Protein AF-A0A371F7V9-F1 (afdb_monomer_lite)

Secondary structure (DSSP, 8-state):
-------------HHHHHHHHHHHHHHHHHHHHHHHHHHHHHHHHHHHHHHHHHH-EEEEEEE---TTHHHHHHHHHTTSTTEEEEEEETTTTEEEEEESS-HHHHHHHHHHTT--EEE--THHHHHHHHHHHHHHHHHT-TT---

Foldseek 3Di:
DDDDPPPPPPPQDVVNVVVVVVVVVVVVCVVVCCVPVVVVVVVVVVVVVVVQVVQKDKFKKQWDDDPVLVVLLCVLVVPDPFWDDWDADRPRSMIITITNDDRVVSCVSSVVSVIDMDGDDPVVVVVVVVVVVVVVVVVPPPPPPD

Structure (mmCIF, N/CA/C/O backbone):
data_AF-A0A371F7V9-F1
#
_entry.id   AF-A0A371F7V9-F1
#
loop_
_atom_site.group_PDB
_atom_site.id
_atom_site.type_symbol
_atom_site.label_atom_id
_atom_site.label_alt_id
_atom_site.label_comp_id
_atom_site.label_asym_id
_atom_site.label_entity_id
_atom_site.label_seq_id
_atom_site.pdbx_PDB_ins_code
_atom_site.Cartn_x
_atom_site.Cartn_y
_atom_site.Cartn_z
_atom_site.occupancy
_atom_site.B_iso_or_equiv
_atom_site.auth_seq_id
_atom_site.auth_comp_id
_atom_site.auth_asym_id
_atom_site.auth_atom_id
_atom_site.pdbx_PDB_model_num
ATOM 1 N N . MET A 1 1 ? -19.263 53.969 67.111 1.00 46.16 1 MET A N 1
ATOM 2 C CA . MET A 1 1 ? -19.203 53.333 65.777 1.00 46.16 1 MET A CA 1
ATOM 3 C C . MET A 1 1 ? -18.966 51.841 65.950 1.00 46.16 1 MET A C 1
ATOM 5 O O . MET A 1 1 ? -17.910 51.467 66.431 1.00 46.16 1 MET A O 1
ATOM 9 N N . GLY A 1 2 ? -19.945 51.010 65.597 1.00 43.53 2 GLY A N 1
ATOM 10 C CA . GLY A 1 2 ? -19.791 49.562 65.416 1.00 43.53 2 GLY A CA 1
ATOM 11 C C . GLY A 1 2 ? -20.638 49.156 64.202 1.00 43.53 2 GLY A C 1
ATOM 12 O O . GLY A 1 2 ? -21.749 49.678 64.081 1.00 43.53 2 GLY A O 1
ATOM 13 N N . PRO A 1 3 ? -20.122 48.353 63.253 1.00 47.91 3 PRO A N 1
ATOM 14 C CA . PRO A 1 3 ? -20.752 48.178 61.950 1.00 47.91 3 PRO A CA 1
ATOM 15 C C . PRO A 1 3 ? -21.932 47.205 62.024 1.00 47.91 3 PRO A C 1
ATOM 17 O O . PRO A 1 3 ? -21.921 46.219 62.760 1.00 47.91 3 PRO A O 1
ATOM 20 N N . GLY A 1 4 ? -22.967 47.525 61.250 1.00 52.12 4 GLY A N 1
ATOM 21 C CA . GLY A 1 4 ? -24.240 46.825 61.229 1.00 52.12 4 GLY A CA 1
ATOM 22 C C . GLY A 1 4 ? -24.131 45.358 60.826 1.00 52.12 4 GLY A C 1
ATOM 23 O O . GLY A 1 4 ? -23.545 45.005 59.805 1.00 52.12 4 GLY A O 1
ATOM 24 N N . SER A 1 5 ? -24.804 44.504 61.593 1.00 41.06 5 SER A N 1
ATOM 25 C CA . SER A 1 5 ? -25.200 43.186 61.118 1.00 41.06 5 SER A CA 1
ATOM 26 C C . SER A 1 5 ? -26.516 43.352 60.362 1.00 41.06 5 SER A C 1
ATOM 28 O O . SER A 1 5 ? -27.603 43.246 60.931 1.00 41.06 5 SER A O 1
ATOM 30 N N . PHE A 1 6 ? -26.419 43.662 59.066 1.00 43.69 6 PHE A N 1
ATOM 31 C CA . PHE A 1 6 ? -27.535 43.503 58.138 1.00 43.69 6 PHE A CA 1
ATOM 32 C C . PHE A 1 6 ? -27.849 42.009 58.037 1.00 43.69 6 PHE A C 1
ATOM 34 O O . PHE A 1 6 ? -27.382 41.298 57.149 1.00 43.69 6 PHE A O 1
ATOM 41 N N . ARG A 1 7 ? -28.651 41.511 58.980 1.00 45.12 7 ARG A N 1
ATOM 42 C CA . ARG A 1 7 ? -29.334 40.233 58.835 1.00 45.12 7 ARG A CA 1
ATOM 43 C C . ARG A 1 7 ? -30.419 40.451 57.790 1.00 45.12 7 ARG A C 1
ATOM 45 O O . ARG A 1 7 ? -31.551 40.786 58.124 1.00 45.12 7 ARG A O 1
ATOM 52 N N . VAL A 1 8 ? -30.050 40.288 56.522 1.00 46.94 8 VAL A N 1
ATOM 53 C CA . VAL A 1 8 ? -31.002 40.166 55.422 1.00 46.94 8 VAL A CA 1
ATOM 54 C C . VAL A 1 8 ? -31.819 38.903 55.698 1.00 46.94 8 VAL A C 1
ATOM 56 O O . VAL A 1 8 ? -31.455 37.801 55.296 1.00 46.94 8 VAL A O 1
ATOM 59 N N . LYS A 1 9 ? -32.918 39.043 56.445 1.00 47.47 9 LYS A N 1
ATOM 60 C CA . LYS A 1 9 ? -34.025 38.097 56.367 1.00 47.47 9 LYS A CA 1
ATOM 61 C C . LYS A 1 9 ? -34.661 38.343 55.004 1.00 47.47 9 LYS A C 1
ATOM 63 O O . LYS A 1 9 ? -35.514 39.204 54.848 1.00 47.47 9 LYS A O 1
ATOM 68 N N . GLN A 1 10 ? -34.142 37.659 53.988 1.00 53.16 10 GLN A N 1
ATOM 69 C CA . GLN A 1 10 ? -34.876 37.479 52.748 1.00 53.16 10 GLN A CA 1
ATOM 70 C C . GLN A 1 10 ? -36.082 36.619 53.110 1.00 53.16 10 GLN A C 1
ATOM 72 O O . GLN A 1 10 ? -35.934 35.420 53.350 1.00 53.16 10 GLN A O 1
ATOM 77 N N . ASP A 1 11 ? -37.257 37.240 53.160 1.00 53.03 11 ASP A N 1
ATOM 78 C CA . ASP A 1 11 ? -38.542 36.553 53.069 1.00 53.03 11 ASP A CA 1
ATOM 79 C C . ASP A 1 11 ? -38.620 35.911 51.675 1.00 53.03 11 ASP A C 1
ATOM 81 O O . ASP A 1 11 ? -39.231 36.414 50.731 1.00 53.03 11 ASP A O 1
ATOM 85 N N . LEU A 1 12 ? -37.860 34.831 51.495 1.00 59.72 12 LEU A N 1
ATOM 86 C CA . LEU A 1 12 ? -37.740 34.140 50.229 1.00 59.72 12 LEU A CA 1
ATOM 87 C C . LEU A 1 12 ? -39.017 33.323 50.055 1.00 59.72 12 LEU A C 1
ATOM 89 O O . LEU A 1 12 ? -39.225 32.321 50.736 1.00 59.72 12 LEU A O 1
ATOM 93 N N . ASN A 1 13 ? -39.882 33.776 49.145 1.00 65.94 13 ASN A N 1
AT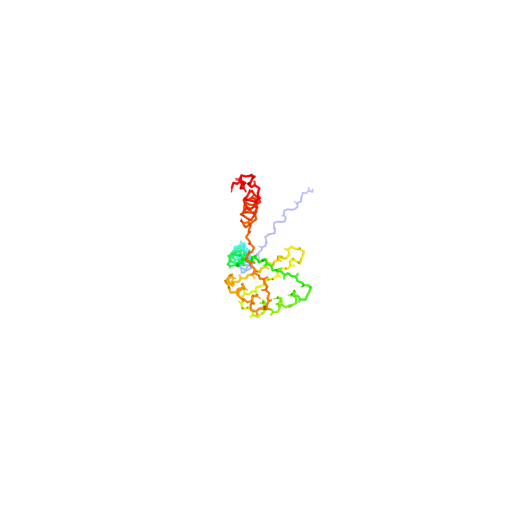OM 94 C CA . ASN A 1 13 ? -41.073 33.051 48.716 1.00 65.94 13 ASN A CA 1
ATOM 95 C C . ASN A 1 13 ? -40.720 31.558 48.525 1.00 65.94 13 ASN A C 1
ATOM 97 O O . ASN A 1 13 ? -39.790 31.255 47.766 1.00 65.94 13 ASN A O 1
ATOM 101 N N . PRO A 1 14 ? -41.429 30.619 49.174 1.00 64.06 14 PRO A N 1
ATOM 102 C CA . PRO A 1 14 ? -41.062 29.201 49.172 1.00 64.06 14 PRO A CA 1
ATOM 103 C C . PRO A 1 14 ? -40.970 28.614 47.754 1.00 64.06 14 PRO A C 1
ATOM 105 O O . PRO A 1 14 ? -40.125 27.764 47.482 1.00 64.06 14 PRO A O 1
ATOM 108 N N . LYS A 1 15 ? -41.738 29.152 46.792 1.00 67.19 15 LYS A N 1
ATOM 109 C CA . LYS A 1 15 ? -41.655 28.754 45.375 1.00 67.19 15 LYS A CA 1
ATOM 110 C C . LYS A 1 15 ? -40.366 29.210 44.675 1.00 67.19 15 LYS A C 1
ATOM 112 O O . LYS A 1 15 ? -39.965 28.615 43.677 1.00 67.19 15 LYS A O 1
ATOM 117 N N . LEU A 1 16 ? -39.729 30.282 45.145 1.00 62.50 16 LEU A N 1
ATOM 118 C CA . LEU A 1 16 ? -38.443 30.774 44.637 1.00 62.50 16 LEU A CA 1
ATOM 119 C C . LEU A 1 16 ? -37.268 29.976 45.216 1.00 62.50 16 LEU A C 1
ATOM 121 O O . LEU A 1 16 ? -36.311 29.720 44.488 1.00 62.50 16 LEU A O 1
ATOM 125 N N . TYR A 1 17 ? -37.347 29.528 46.474 1.00 66.69 17 TYR A N 1
ATOM 126 C CA . TYR A 1 17 ? -36.347 28.622 47.051 1.00 66.69 17 TYR A CA 1
ATOM 127 C C . TYR A 1 17 ? -36.305 27.287 46.299 1.00 66.69 17 TYR A C 1
ATOM 129 O O . TYR A 1 17 ? -35.244 26.887 45.826 1.00 66.69 17 TYR A O 1
ATOM 137 N N . GLU A 1 18 ? -37.469 26.665 46.088 1.00 73.56 18 GLU A N 1
ATOM 138 C CA . GLU A 1 18 ? -37.608 25.429 45.306 1.00 73.56 18 GLU A CA 1
ATOM 139 C C . GLU A 1 18 ? -37.057 25.589 43.880 1.00 73.56 18 GLU A C 1
ATOM 141 O O . GLU A 1 18 ? -36.246 24.781 43.424 1.00 73.56 18 GLU A O 1
ATOM 146 N N . ARG A 1 19 ? -37.396 26.688 43.184 1.00 67.62 19 ARG A N 1
ATOM 147 C CA . ARG A 1 19 ? -36.853 26.960 41.841 1.00 67.62 19 ARG A CA 1
ATOM 148 C C . ARG A 1 19 ? -35.336 27.133 41.837 1.00 67.62 19 ARG A C 1
ATOM 150 O O . ARG A 1 19 ? -34.680 26.587 40.952 1.00 67.62 19 ARG A O 1
ATOM 157 N N . ASN A 1 20 ? -34.768 27.836 42.815 1.00 70.25 20 ASN A N 1
ATOM 158 C CA . ASN A 1 20 ? -33.317 27.982 42.937 1.00 70.25 20 ASN A CA 1
ATOM 159 C C . ASN A 1 20 ? -32.636 26.647 43.266 1.00 70.25 20 ASN A C 1
ATOM 161 O O . ASN A 1 20 ? -31.571 26.368 42.722 1.00 70.25 20 ASN A O 1
ATOM 165 N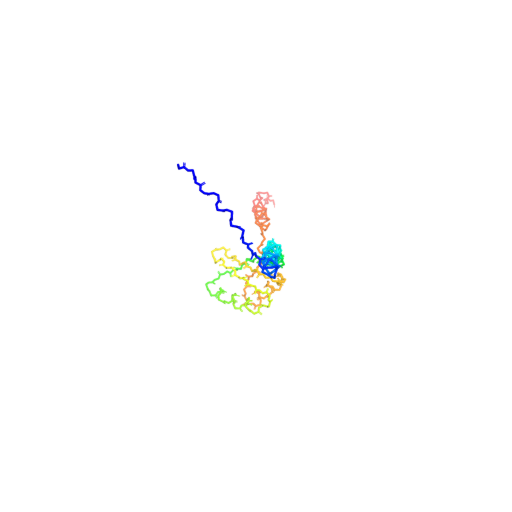 N . LEU A 1 21 ? -33.253 25.794 44.089 1.00 68.12 21 LEU A N 1
ATOM 166 C CA . LEU A 1 21 ? -32.739 24.465 44.425 1.00 68.12 21 LEU A CA 1
ATOM 167 C C . LEU A 1 21 ? -32.730 23.538 43.198 1.00 68.12 21 LEU A C 1
ATOM 169 O O . LEU A 1 21 ? -31.734 22.859 42.945 1.00 68.12 21 LEU A O 1
ATOM 173 N N . VAL A 1 22 ? -33.800 23.563 42.395 1.00 73.31 22 VAL A N 1
ATOM 174 C CA . VAL A 1 22 ? -33.895 22.845 41.112 1.00 73.31 22 VAL A CA 1
ATOM 175 C C . VAL A 1 22 ? -32.868 23.378 40.114 1.00 73.31 22 VAL A C 1
ATOM 177 O O . VAL A 1 22 ? -32.174 22.588 39.480 1.00 73.31 22 VAL A O 1
ATOM 180 N N . TYR A 1 23 ? -32.695 24.699 40.011 1.00 68.00 23 TYR A N 1
ATOM 181 C CA . TYR A 1 23 ? -31.707 25.299 39.111 1.00 68.00 23 TYR A CA 1
ATOM 182 C C . TYR A 1 23 ? -30.267 24.951 39.520 1.00 68.00 23 TYR A C 1
ATOM 184 O O . TYR A 1 23 ? -29.446 24.639 38.658 1.00 68.00 23 TYR A O 1
ATOM 192 N N . ARG A 1 24 ? -29.972 24.934 40.830 1.00 61.34 24 ARG A N 1
ATOM 193 C CA . ARG A 1 24 ? -28.664 24.545 41.386 1.00 61.34 24 ARG A CA 1
ATOM 194 C C . ARG A 1 24 ? -28.379 23.055 41.202 1.00 61.34 24 ARG A C 1
ATOM 196 O O . ARG A 1 24 ? -27.256 22.698 40.872 1.00 61.34 24 ARG A O 1
ATOM 203 N N . ARG A 1 25 ? -29.392 22.193 41.361 1.00 63.50 25 ARG A N 1
ATOM 204 C CA . ARG A 1 25 ? -29.301 20.759 41.035 1.00 63.50 25 ARG A CA 1
ATOM 205 C C . ARG A 1 25 ? -29.115 20.542 39.533 1.00 63.50 25 ARG A C 1
ATOM 207 O O . ARG A 1 25 ? -28.293 19.732 39.135 1.00 63.50 25 ARG A O 1
ATOM 214 N N . ALA A 1 26 ? -29.803 21.300 38.681 1.00 61.69 26 ALA A N 1
ATOM 215 C CA . ALA A 1 26 ? -29.647 21.209 37.231 1.00 61.69 26 ALA A CA 1
ATOM 216 C C . ALA A 1 26 ? -28.285 21.733 36.740 1.00 61.69 26 ALA A C 1
ATOM 218 O O . ALA A 1 26 ? -27.773 21.260 35.725 1.00 61.69 26 ALA A O 1
ATOM 219 N N . SER A 1 27 ? -27.678 22.719 37.410 1.00 58.66 27 SER A N 1
ATOM 220 C CA . SER A 1 27 ? -26.326 23.188 37.085 1.00 58.66 27 SER A CA 1
ATOM 221 C C . SER A 1 27 ? -25.241 22.230 37.581 1.00 58.66 27 SER A C 1
ATOM 223 O O . SER A 1 27 ? -24.307 21.971 36.824 1.00 58.66 27 SER A O 1
ATOM 225 N N . THR A 1 28 ? -25.382 21.625 38.766 1.00 58.66 28 THR A N 1
ATOM 226 C CA . THR A 1 28 ? -24.454 20.580 39.230 1.00 58.66 28 THR A CA 1
ATOM 227 C C . THR A 1 28 ? -24.595 19.282 38.444 1.00 58.66 28 THR A C 1
ATOM 229 O O . THR A 1 28 ? -23.573 18.708 38.096 1.00 58.66 28 THR A O 1
ATOM 232 N N . LEU A 1 29 ? -25.805 18.853 38.066 1.00 59.19 29 LEU A N 1
ATOM 233 C CA . LEU A 1 29 ? -26.007 17.698 37.180 1.00 59.19 29 LEU A CA 1
ATOM 234 C C . LEU A 1 29 ? -25.396 17.942 35.797 1.00 59.19 29 LEU A C 1
ATOM 236 O O . LEU A 1 29 ? -24.671 17.088 35.307 1.00 59.19 29 LEU A O 1
ATOM 240 N N . ARG A 1 30 ? -25.586 19.128 35.198 1.00 59.78 30 ARG A N 1
ATOM 241 C CA . ARG A 1 30 ? -24.930 19.487 33.925 1.00 59.78 30 ARG A CA 1
ATOM 242 C C . ARG A 1 30 ? -23.408 19.562 34.041 1.00 59.78 30 ARG A C 1
ATOM 244 O O . ARG A 1 30 ? -22.723 19.175 33.101 1.00 59.78 30 ARG A O 1
ATOM 251 N N . ALA A 1 31 ? -22.871 20.058 35.155 1.00 57.03 31 ALA A N 1
ATOM 252 C CA . ALA A 1 31 ? -21.429 20.091 35.388 1.00 57.03 31 ALA A CA 1
ATOM 253 C C . ALA A 1 31 ? -20.863 18.675 35.578 1.00 57.03 31 ALA A C 1
ATOM 255 O O . ALA A 1 31 ? -19.919 18.306 34.893 1.00 57.03 31 ALA A O 1
ATOM 256 N N . ASN A 1 32 ? -21.479 17.851 36.426 1.00 60.56 32 ASN A N 1
ATOM 257 C CA . ASN A 1 32 ? -21.047 16.476 36.695 1.00 60.56 32 ASN A CA 1
ATOM 258 C C . ASN A 1 32 ? -21.180 15.589 35.443 1.00 60.56 32 ASN A C 1
ATOM 260 O O . ASN A 1 32 ? -20.267 14.854 35.081 1.00 60.56 32 ASN A O 1
ATOM 264 N N . GLN A 1 33 ? -22.263 15.765 34.684 1.00 60.75 33 GLN A N 1
ATOM 265 C CA . GLN A 1 33 ? -22.454 15.116 33.393 1.00 60.75 33 GLN A CA 1
ATOM 266 C C . GLN A 1 33 ? -21.407 15.564 32.359 1.00 60.75 33 GLN A C 1
ATOM 268 O O . GLN A 1 33 ? -20.941 14.736 31.585 1.00 60.75 33 GLN A O 1
ATOM 273 N N . LYS A 1 34 ? -20.944 16.822 32.379 1.00 61.97 34 LYS A N 1
ATOM 274 C CA . LYS A 1 34 ? -19.793 17.259 31.565 1.00 61.97 34 LYS A CA 1
ATOM 275 C C . LYS A 1 34 ? -18.476 16.610 32.014 1.00 61.97 34 LYS A C 1
ATOM 277 O O . LYS A 1 34 ? -17.738 16.140 31.155 1.00 61.97 34 LYS A O 1
ATOM 282 N N . TYR A 1 35 ? -18.202 16.530 33.319 1.00 66.12 35 TYR A N 1
ATOM 283 C CA . TYR A 1 35 ? -16.987 15.895 33.861 1.00 66.12 35 TYR A CA 1
ATOM 284 C C . TYR A 1 35 ? -16.918 14.382 33.625 1.00 66.12 35 TYR A C 1
ATOM 286 O O . TYR A 1 35 ? -15.830 13.827 33.678 1.00 66.12 35 TYR A O 1
ATOM 294 N N . ILE A 1 36 ? -18.043 13.724 33.332 1.00 67.12 36 ILE A N 1
ATOM 295 C CA . ILE A 1 36 ? -18.090 12.289 33.020 1.00 67.12 36 ILE A CA 1
ATOM 296 C C . ILE A 1 36 ? -18.159 12.038 31.505 1.00 67.12 36 ILE A C 1
ATOM 298 O O . ILE A 1 36 ? -17.456 11.174 30.989 1.00 67.12 36 ILE A O 1
ATOM 302 N N . ILE A 1 37 ? -18.970 12.794 30.757 1.00 74.88 37 ILE A N 1
ATOM 303 C CA . ILE A 1 37 ? -19.161 12.557 29.315 1.00 74.88 37 ILE A CA 1
ATOM 304 C C . ILE A 1 37 ? -17.930 12.954 28.504 1.00 74.88 37 ILE A C 1
ATOM 306 O O . ILE A 1 37 ? -17.538 12.218 27.603 1.00 74.88 37 ILE A O 1
ATOM 310 N N . ILE A 1 38 ? -17.318 14.103 28.801 1.00 79.19 38 ILE A N 1
ATOM 311 C CA . ILE A 1 38 ? -16.191 14.617 28.013 1.00 79.19 38 ILE A CA 1
ATOM 312 C C . ILE A 1 38 ? -14.977 13.670 28.062 1.00 79.19 38 ILE A C 1
ATOM 314 O O . ILE A 1 38 ? -14.478 13.337 26.987 1.00 79.19 38 ILE A O 1
ATOM 318 N N . PRO A 1 39 ? -14.507 13.178 29.230 1.00 83.00 39 PRO A N 1
ATOM 319 C CA . PRO A 1 39 ? -13.377 12.251 29.249 1.00 83.00 39 PRO A CA 1
ATOM 320 C C . PRO A 1 39 ? -13.710 10.901 28.612 1.00 83.00 39 PRO A C 1
ATOM 322 O O . PRO A 1 39 ? -12.863 10.358 27.914 1.00 83.00 39 PRO A O 1
ATOM 325 N N . ASN A 1 40 ? -14.934 10.384 28.767 1.00 83.62 40 ASN A N 1
ATOM 326 C CA . ASN A 1 40 ? -15.339 9.131 28.120 1.00 83.62 40 ASN A CA 1
ATOM 327 C C . ASN A 1 40 ? -15.408 9.260 26.591 1.00 83.62 40 ASN A C 1
ATOM 329 O O . ASN A 1 40 ? -14.995 8.348 25.878 1.00 83.62 40 ASN A O 1
ATOM 333 N N . LEU A 1 41 ? -15.883 10.398 26.076 1.00 86.12 41 LEU A N 1
ATOM 334 C CA . LEU A 1 41 ? -15.896 10.677 24.640 1.00 86.12 41 LEU A CA 1
ATOM 335 C C . LEU A 1 41 ? -14.475 10.842 24.087 1.00 86.12 41 LEU A C 1
ATOM 337 O O . LEU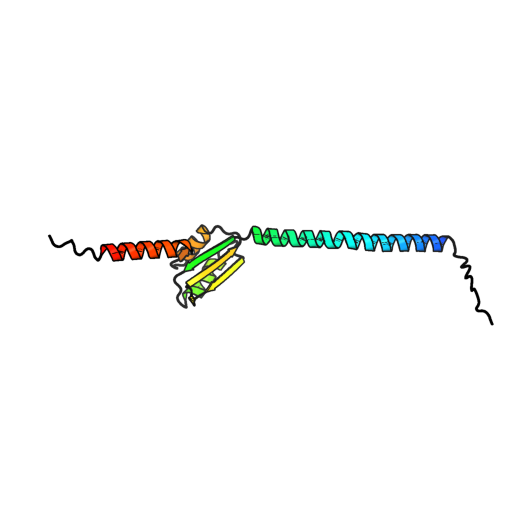 A 1 41 ? -14.177 10.332 23.010 1.00 86.12 41 LEU A O 1
ATOM 341 N N . LEU A 1 42 ? -13.595 11.517 24.834 1.00 89.25 42 LEU A N 1
ATOM 342 C CA . LEU A 1 42 ? -12.192 11.689 24.462 1.00 89.25 42 LEU A CA 1
ATOM 343 C C . LEU A 1 42 ? -11.441 10.352 24.466 1.00 89.25 42 LEU A C 1
ATOM 345 O O . LEU A 1 42 ? -10.739 10.053 23.506 1.00 89.25 42 LEU A O 1
ATOM 349 N N . LEU A 1 43 ? -11.626 9.533 25.506 1.00 89.94 43 LEU A N 1
ATOM 350 C CA . LEU A 1 43 ? -11.087 8.173 25.585 1.00 89.94 43 LEU A CA 1
ATOM 351 C C . LEU A 1 43 ? -11.600 7.310 24.428 1.00 89.94 43 LEU A C 1
ATOM 353 O O . LEU A 1 43 ? -10.814 6.611 23.799 1.00 89.94 43 LEU A O 1
ATOM 357 N N . GLY A 1 44 ? -12.892 7.401 24.105 1.00 91.00 44 GLY A N 1
ATOM 358 C CA . GLY A 1 44 ? -13.480 6.712 22.957 1.00 91.00 44 GLY A CA 1
ATOM 359 C C . GLY A 1 44 ? -12.842 7.133 21.633 1.00 91.00 44 GLY A C 1
ATOM 360 O O . GLY A 1 44 ? -12.418 6.278 20.862 1.00 91.00 44 GLY A O 1
ATOM 361 N N . LEU A 1 45 ? -12.708 8.439 21.385 1.00 91.12 45 LEU A N 1
ATOM 362 C CA . LEU A 1 45 ? -12.058 8.957 20.179 1.00 91.12 45 LEU A CA 1
ATOM 363 C C . LEU A 1 45 ? -10.585 8.529 20.097 1.00 91.12 45 LEU A C 1
ATOM 365 O O . LEU A 1 45 ? -10.123 8.127 19.034 1.00 91.12 45 LEU A O 1
ATOM 369 N N . PHE A 1 46 ? -9.863 8.567 21.217 1.00 93.31 46 PHE A N 1
ATOM 370 C CA . PHE A 1 46 ? -8.465 8.149 21.293 1.00 93.31 46 PHE A CA 1
ATOM 371 C C . PHE A 1 46 ? -8.291 6.656 20.982 1.00 93.31 46 PHE A C 1
ATOM 373 O O . PHE A 1 46 ? -7.427 6.291 20.189 1.00 93.31 46 PHE A O 1
ATOM 380 N N . LEU A 1 47 ? -9.158 5.797 21.533 1.00 92.56 47 LEU A N 1
ATOM 381 C CA . LEU A 1 47 ? -9.177 4.367 21.214 1.00 92.56 47 LEU A CA 1
ATOM 382 C C . LEU A 1 47 ? -9.500 4.110 19.740 1.00 92.56 47 LEU A C 1
ATOM 384 O O . LEU A 1 47 ? -8.902 3.222 19.142 1.00 92.56 47 LEU A O 1
ATOM 388 N N . VAL A 1 48 ? -10.411 4.885 19.144 1.00 91.56 48 VAL A N 1
ATOM 389 C CA . VAL A 1 48 ? -10.735 4.776 17.714 1.00 91.56 48 VAL A CA 1
ATOM 390 C C . VAL A 1 48 ? -9.531 5.137 16.845 1.00 91.56 48 VAL A C 1
ATOM 392 O O . VAL A 1 48 ? -9.234 4.394 15.917 1.00 91.56 48 VAL A O 1
ATOM 395 N N . VAL A 1 49 ? -8.810 6.221 17.151 1.00 89.12 49 VAL A N 1
ATOM 396 C CA . VAL A 1 49 ? -7.594 6.604 16.408 1.00 89.12 49 VAL A CA 1
ATOM 397 C C . VAL A 1 49 ? -6.534 5.506 16.503 1.00 89.12 49 VAL A C 1
ATOM 399 O O . VAL A 1 49 ? -6.063 5.033 15.474 1.00 89.12 49 VAL A O 1
ATOM 402 N N . ILE A 1 50 ? -6.254 5.009 17.713 1.00 90.12 50 ILE A N 1
ATOM 403 C CA . ILE A 1 50 ? -5.308 3.900 17.919 1.00 90.12 50 ILE A CA 1
ATOM 404 C C . ILE A 1 50 ? -5.725 2.651 17.137 1.00 90.12 50 ILE A C 1
ATOM 406 O O . ILE A 1 50 ? -4.880 1.969 16.562 1.00 90.12 50 ILE A O 1
ATOM 410 N N . LEU A 1 51 ? -7.020 2.329 17.115 1.00 87.44 51 LEU A N 1
ATOM 411 C CA . LEU A 1 51 ? -7.521 1.165 16.394 1.00 87.44 51 LEU A CA 1
ATOM 412 C C . LEU A 1 51 ? -7.320 1.319 14.880 1.00 87.44 51 LEU A C 1
ATOM 414 O O . LEU A 1 51 ? -6.941 0.356 14.221 1.00 87.44 51 LEU A O 1
ATOM 418 N N . ILE A 1 52 ? -7.538 2.517 14.334 1.00 85.81 52 ILE A N 1
ATOM 419 C CA . ILE A 1 52 ? -7.301 2.817 12.915 1.00 85.81 52 ILE A CA 1
ATOM 420 C C . ILE A 1 52 ? -5.809 2.661 12.586 1.00 85.81 52 ILE A C 1
ATOM 422 O O . ILE A 1 52 ? -5.471 1.947 11.642 1.00 85.81 52 ILE A O 1
ATOM 426 N N . ASP A 1 53 ? -4.924 3.234 13.407 1.00 84.00 53 ASP A N 1
ATOM 427 C CA . ASP A 1 53 ? -3.472 3.112 13.235 1.00 84.00 53 ASP A CA 1
ATOM 428 C C . ASP A 1 53 ? -2.986 1.655 13.348 1.00 84.00 53 ASP A C 1
ATOM 430 O O . ASP A 1 53 ? -2.075 1.253 12.630 1.00 84.00 53 ASP A O 1
ATOM 434 N N . TYR A 1 54 ? -3.609 0.838 14.206 1.00 84.62 54 TYR A N 1
ATOM 435 C CA . TYR A 1 54 ? -3.277 -0.585 14.355 1.00 84.62 54 TYR A CA 1
ATOM 436 C C . TYR A 1 54 ? -3.713 -1.439 13.156 1.00 84.62 54 TYR A C 1
ATOM 438 O O . TYR A 1 54 ? -3.053 -2.420 12.816 1.00 84.62 54 TYR A O 1
ATOM 446 N N . ILE A 1 55 ? -4.844 -1.109 12.529 1.00 85.75 55 ILE A N 1
ATOM 447 C CA . ILE A 1 55 ? -5.375 -1.876 11.393 1.00 85.75 55 ILE A CA 1
ATOM 448 C C . ILE A 1 55 ? -4.650 -1.498 10.086 1.00 85.75 55 ILE A C 1
ATOM 450 O O . ILE A 1 55 ? -4.631 -2.291 9.139 1.00 85.75 55 ILE A O 1
ATOM 454 N N . MET A 1 56 ? -4.051 -0.306 10.011 1.00 87.50 56 MET A N 1
ATOM 455 C CA . MET A 1 56 ? -3.309 0.151 8.839 1.00 87.50 56 MET A CA 1
ATOM 456 C C . MET A 1 56 ? -1.950 -0.559 8.723 1.00 87.50 56 MET A C 1
ATOM 458 O O . MET A 1 56 ? -1.104 -0.468 9.606 1.00 87.50 56 MET A O 1
ATOM 462 N N . ASP A 1 57 ? -1.717 -1.238 7.597 1.00 88.88 57 ASP A N 1
ATOM 463 C CA . ASP A 1 57 ? -0.451 -1.923 7.322 1.00 88.88 57 ASP A CA 1
ATOM 464 C C . ASP A 1 57 ? 0.492 -1.001 6.537 1.00 88.88 57 ASP A C 1
ATOM 466 O O . ASP A 1 57 ? 0.061 -0.254 5.649 1.00 88.88 57 ASP A O 1
ATOM 470 N N . VAL A 1 58 ? 1.787 -1.059 6.849 1.00 90.25 58 VAL A N 1
ATOM 471 C CA . VAL A 1 58 ? 2.832 -0.264 6.192 1.00 90.25 58 VAL A CA 1
ATOM 472 C C . VAL A 1 58 ? 3.745 -1.206 5.424 1.00 90.25 58 VAL A C 1
ATOM 474 O O . VAL A 1 58 ? 4.466 -2.023 5.993 1.00 90.25 58 VAL A O 1
ATOM 477 N N . VAL A 1 59 ? 3.725 -1.086 4.100 1.00 90.88 59 VAL A N 1
ATOM 478 C CA . VAL A 1 59 ? 4.485 -1.942 3.195 1.00 90.88 59 VAL A CA 1
ATOM 479 C C . VAL A 1 59 ? 5.586 -1.134 2.535 1.00 90.88 59 VAL A C 1
ATOM 481 O O . VAL A 1 59 ? 5.332 -0.193 1.782 1.00 90.88 59 VAL A O 1
ATOM 484 N N . GLU A 1 60 ? 6.822 -1.560 2.765 1.00 91.88 60 GLU A N 1
ATOM 485 C CA . GLU A 1 60 ? 8.000 -0.978 2.140 1.00 91.88 60 GLU A CA 1
ATOM 486 C C . GLU A 1 60 ? 8.407 -1.768 0.888 1.00 91.88 60 GLU A C 1
ATOM 488 O O . GLU A 1 60 ? 8.536 -2.999 0.894 1.00 91.88 60 GLU A O 1
ATOM 493 N N . LEU A 1 61 ? 8.627 -1.054 -0.212 1.00 91.44 61 LEU A N 1
ATOM 494 C CA . LEU A 1 61 ? 9.029 -1.609 -1.498 1.00 91.44 61 LEU A CA 1
ATOM 495 C C . LEU A 1 61 ? 10.301 -0.928 -1.999 1.00 91.44 61 LEU A C 1
ATOM 497 O O . LEU A 1 61 ? 10.444 0.291 -1.933 1.00 91.44 61 LEU A O 1
ATOM 501 N N . LYS A 1 62 ? 11.200 -1.728 -2.566 1.00 90.94 62 LYS A N 1
ATOM 502 C CA . LYS A 1 62 ? 12.315 -1.266 -3.387 1.00 90.94 62 LYS A CA 1
ATOM 503 C C . LYS A 1 62 ? 11.848 -1.203 -4.835 1.00 90.94 62 LYS A C 1
ATOM 505 O O . LYS A 1 62 ? 11.432 -2.226 -5.381 1.00 90.94 62 LYS A O 1
ATOM 510 N N . VAL A 1 63 ? 11.901 -0.028 -5.456 1.00 90.44 63 VAL A N 1
ATOM 511 C CA . VAL A 1 63 ? 11.463 0.169 -6.845 1.00 90.44 63 VAL A CA 1
ATOM 512 C C . VAL A 1 63 ? 12.547 0.891 -7.622 1.00 90.44 63 VAL A C 1
ATOM 514 O O . VAL A 1 63 ? 12.919 2.005 -7.270 1.00 90.44 63 VAL A O 1
ATOM 517 N N . GLU A 1 64 ? 13.007 0.284 -8.713 1.00 87.25 64 GLU A N 1
ATOM 518 C CA . GLU A 1 64 ? 13.989 0.911 -9.596 1.00 87.25 64 GLU A CA 1
ATOM 519 C C . GLU A 1 64 ? 13.354 2.125 -10.298 1.00 87.25 64 GLU A C 1
ATOM 521 O O . GLU A 1 64 ? 12.507 2.013 -11.196 1.00 87.25 64 GLU A O 1
ATOM 526 N N . MET A 1 65 ? 13.709 3.311 -9.809 1.00 84.25 65 MET A N 1
ATOM 527 C CA . MET A 1 65 ? 13.052 4.568 -10.149 1.00 84.25 65 MET A CA 1
ATOM 528 C C . MET A 1 65 ? 13.868 5.387 -11.142 1.00 84.25 65 MET A C 1
ATOM 530 O O . MET A 1 65 ? 15.058 5.620 -10.963 1.00 84.25 65 MET A O 1
ATOM 534 N N . VAL A 1 66 ? 13.163 5.881 -12.159 1.00 82.81 66 VAL A N 1
ATOM 535 C CA . VAL A 1 66 ? 13.606 6.903 -13.115 1.00 82.81 66 VAL A CA 1
ATOM 536 C C . VAL A 1 66 ? 12.593 8.051 -13.034 1.00 82.81 66 VAL A C 1
ATOM 538 O O . VAL A 1 66 ? 11.436 7.811 -12.692 1.00 82.81 66 VAL A O 1
ATOM 541 N N . CYS A 1 67 ? 12.959 9.289 -13.374 1.00 77.75 67 CYS A N 1
ATOM 542 C CA . CYS A 1 67 ? 12.100 10.480 -13.220 1.00 77.75 67 CYS A CA 1
ATOM 543 C C . CYS A 1 67 ? 10.673 10.336 -13.810 1.00 77.75 67 CYS A C 1
ATOM 545 O O . CYS A 1 67 ? 9.724 10.958 -13.339 1.00 77.75 67 CYS A O 1
ATOM 547 N N . ILE A 1 68 ? 10.489 9.495 -14.834 1.00 83.94 68 ILE A N 1
ATOM 548 C CA . ILE A 1 68 ? 9.188 9.220 -15.476 1.00 83.94 68 ILE A CA 1
ATOM 549 C C . ILE A 1 68 ? 8.367 8.180 -14.688 1.00 83.94 68 ILE A C 1
ATOM 551 O O . ILE A 1 68 ? 7.131 8.203 -14.691 1.00 83.94 68 ILE A O 1
ATOM 555 N N . HIS A 1 69 ? 9.048 7.261 -14.003 1.00 88.00 69 HIS A N 1
ATOM 556 C CA . HIS A 1 69 ? 8.444 6.145 -13.282 1.00 88.00 69 HIS A CA 1
ATOM 557 C C . HIS A 1 69 ? 7.632 6.599 -12.074 1.00 88.00 69 HIS A C 1
ATOM 559 O O . HIS A 1 69 ? 6.631 5.955 -11.773 1.00 88.00 69 HIS A O 1
ATOM 565 N N . GLU A 1 70 ? 7.962 7.729 -11.444 1.00 88.38 70 GLU A N 1
ATOM 566 C CA . GLU A 1 70 ? 7.210 8.221 -10.286 1.00 88.38 70 GLU A CA 1
ATOM 567 C C . GLU A 1 70 ? 5.744 8.505 -10.629 1.00 88.38 70 GLU A C 1
ATOM 569 O O . GLU A 1 70 ? 4.826 8.001 -9.974 1.00 88.38 70 GLU A O 1
ATOM 574 N N . LYS A 1 71 ? 5.502 9.261 -11.707 1.00 89.75 71 LYS A N 1
ATOM 575 C CA . LYS A 1 71 ? 4.138 9.585 -12.155 1.00 89.75 71 LYS A CA 1
ATOM 576 C C . LYS A 1 71 ? 3.350 8.316 -12.475 1.00 89.75 71 LYS A C 1
ATOM 578 O O . LYS A 1 71 ? 2.159 8.213 -12.172 1.00 89.75 71 LYS A O 1
ATOM 583 N N . ARG A 1 72 ? 4.019 7.326 -13.071 1.00 90.12 72 ARG A N 1
ATOM 584 C CA . ARG A 1 72 ? 3.417 6.040 -13.429 1.00 90.12 72 ARG A CA 1
ATOM 585 C C . ARG A 1 72 ? 3.123 5.186 -12.197 1.00 90.12 72 ARG A C 1
ATOM 587 O O . ARG A 1 72 ? 2.042 4.607 -12.129 1.00 90.12 72 ARG A O 1
ATOM 594 N N . LEU A 1 73 ? 4.028 5.154 -11.222 1.00 92.06 73 LEU A N 1
ATOM 595 C CA . LEU A 1 73 ? 3.869 4.460 -9.947 1.00 92.06 73 LEU A CA 1
ATOM 596 C C . LEU A 1 73 ? 2.657 5.005 -9.187 1.00 92.06 73 LEU A C 1
ATOM 598 O O . LEU A 1 73 ? 1.751 4.237 -8.862 1.00 92.06 73 LEU A O 1
ATOM 602 N N . ARG A 1 74 ? 2.583 6.329 -8.997 1.00 90.94 74 ARG A N 1
ATOM 603 C CA . ARG A 1 74 ? 1.441 6.987 -8.339 1.00 90.94 74 ARG A CA 1
ATOM 604 C C . ARG A 1 74 ? 0.121 6.661 -9.042 1.00 90.94 74 ARG A C 1
ATOM 606 O O . ARG A 1 74 ? -0.857 6.344 -8.376 1.00 90.94 74 ARG A O 1
ATOM 613 N N . LYS A 1 75 ? 0.104 6.640 -10.382 1.00 90.88 75 LYS A N 1
ATOM 614 C CA . LYS A 1 75 ? -1.080 6.265 -11.181 1.00 90.88 75 LYS A CA 1
ATOM 615 C C . LYS A 1 75 ? -1.453 4.781 -11.076 1.00 90.88 75 LYS A C 1
ATOM 617 O O . LYS A 1 75 ? -2.614 4.431 -11.266 1.00 90.88 75 LYS A O 1
ATOM 622 N N . CYS A 1 76 ? -0.489 3.891 -10.847 1.00 90.62 76 CYS A N 1
ATOM 623 C CA . CYS A 1 76 ? -0.765 2.469 -10.643 1.00 90.62 76 CYS A CA 1
ATOM 624 C C . CYS A 1 76 ? -1.330 2.221 -9.243 1.00 90.62 76 CYS A C 1
ATOM 626 O O . CYS A 1 76 ? -2.306 1.486 -9.106 1.00 90.62 76 CYS A O 1
ATOM 628 N N . LEU A 1 77 ? -0.748 2.861 -8.227 1.00 91.31 77 LEU A N 1
ATOM 629 C CA . LEU A 1 77 ? -1.186 2.741 -6.840 1.00 91.31 77 LEU A CA 1
ATOM 630 C C . LEU A 1 77 ? -2.543 3.415 -6.612 1.00 91.31 77 LEU A C 1
ATOM 632 O O . LEU A 1 77 ? -3.384 2.840 -5.935 1.00 91.31 77 LEU A O 1
ATOM 636 N N . SER A 1 78 ? -2.835 4.543 -7.266 1.00 90.69 78 SER A N 1
ATOM 637 C CA . SER A 1 78 ? -4.144 5.206 -7.140 1.00 90.69 78 SER A CA 1
ATOM 638 C C . SER A 1 78 ? -5.326 4.379 -7.661 1.00 90.69 78 SER A C 1
ATOM 640 O O . SER A 1 78 ? -6.471 4.651 -7.316 1.00 90.69 78 SER A O 1
ATOM 642 N N . LYS A 1 79 ? -5.072 3.354 -8.487 1.00 90.00 79 LYS A N 1
ATOM 643 C CA . LYS A 1 79 ? -6.101 2.415 -8.965 1.00 90.00 79 LYS A CA 1
ATOM 644 C C . LYS A 1 79 ? -6.390 1.285 -7.975 1.00 90.00 79 LYS A C 1
ATOM 646 O O . LYS A 1 79 ? -7.370 0.562 -8.159 1.00 90.00 79 LYS A O 1
ATOM 651 N N . LEU A 1 80 ? -5.529 1.072 -6.980 1.00 91.75 80 LEU A N 1
ATOM 652 C CA . LEU A 1 80 ? -5.737 0.045 -5.967 1.00 91.75 80 LEU A CA 1
ATOM 653 C C . LEU A 1 80 ? -6.693 0.552 -4.889 1.00 91.75 80 LEU A C 1
ATOM 655 O O . LEU A 1 80 ? -6.539 1.648 -4.360 1.00 91.75 80 LEU A O 1
ATOM 659 N N . LYS A 1 81 ? -7.678 -0.278 -4.542 1.00 89.56 81 LYS A N 1
ATOM 660 C CA . LYS A 1 81 ? -8.593 -0.001 -3.431 1.00 89.56 81 LYS A CA 1
ATOM 661 C C . LYS A 1 81 ? -7.892 -0.274 -2.106 1.00 89.56 81 LYS A C 1
ATOM 663 O O . LYS A 1 81 ? -7.307 -1.344 -1.969 1.00 89.56 81 LYS A O 1
ATOM 668 N N . GLY A 1 82 ? -8.038 0.641 -1.148 1.00 89.38 82 GLY A N 1
ATOM 669 C CA . GLY A 1 82 ? -7.522 0.482 0.215 1.00 89.38 82 GLY A CA 1
ATOM 670 C C . GLY A 1 82 ? -6.087 0.969 0.413 1.00 89.38 82 GLY A C 1
ATOM 671 O O . GLY A 1 82 ? -5.443 0.518 1.353 1.00 89.38 82 GLY A O 1
ATOM 672 N N . ILE A 1 83 ? -5.577 1.832 -0.469 1.00 91.81 83 ILE A N 1
ATOM 673 C CA . ILE A 1 83 ? -4.345 2.596 -0.236 1.00 91.81 83 ILE A CA 1
ATOM 674 C C . ILE A 1 83 ? -4.738 3.966 0.304 1.00 91.81 83 ILE A C 1
ATOM 676 O O . ILE A 1 83 ? -5.587 4.629 -0.289 1.00 91.81 83 ILE A O 1
ATOM 680 N N . GLU A 1 84 ? -4.118 4.372 1.405 1.00 89.94 84 GLU A N 1
ATOM 681 C CA . GLU A 1 84 ? -4.402 5.639 2.076 1.00 89.94 84 GLU A CA 1
ATOM 682 C C . GLU A 1 84 ? -3.297 6.661 1.814 1.00 89.94 84 GLU A C 1
ATOM 684 O O . GLU A 1 84 ? -3.574 7.781 1.381 1.00 89.94 84 GLU A O 1
ATOM 689 N N . LYS A 1 85 ? -2.031 6.259 1.973 1.00 91.12 85 LYS A N 1
ATOM 690 C CA . LYS A 1 85 ? -0.882 7.141 1.755 1.00 91.12 85 LYS A CA 1
ATOM 691 C C . LYS A 1 85 ? 0.252 6.413 1.034 1.00 91.12 85 LYS A C 1
ATOM 693 O O . LYS A 1 85 ? 0.455 5.207 1.165 1.00 91.12 85 LYS A O 1
ATOM 698 N N . VAL A 1 86 ? 0.959 7.170 0.197 1.00 93.12 86 VAL A N 1
ATOM 699 C CA . VAL A 1 86 ? 2.110 6.703 -0.580 1.00 93.12 86 VAL A CA 1
ATOM 700 C C . VAL A 1 86 ? 3.224 7.728 -0.441 1.00 93.12 86 VAL A C 1
ATOM 702 O O . VAL A 1 86 ? 3.082 8.871 -0.882 1.00 93.12 86 VAL A O 1
ATOM 705 N N . GLU A 1 87 ? 4.332 7.296 0.138 1.00 91.75 87 GLU A N 1
ATOM 706 C CA . GLU A 1 87 ? 5.563 8.061 0.281 1.00 91.75 87 GLU A CA 1
ATOM 707 C C . GLU A 1 87 ? 6.618 7.480 -0.659 1.00 91.75 87 GLU A C 1
ATOM 709 O O . GLU A 1 87 ? 6.732 6.264 -0.830 1.00 91.75 87 GLU A O 1
ATOM 714 N N . VAL A 1 88 ? 7.345 8.360 -1.339 1.00 91.44 88 VAL A N 1
ATOM 715 C CA . VAL A 1 88 ? 8.280 7.983 -2.395 1.00 91.44 88 VAL A CA 1
ATOM 716 C C . VAL A 1 88 ? 9.591 8.712 -2.165 1.00 91.44 88 VAL A C 1
ATOM 718 O O . VAL A 1 88 ? 9.646 9.931 -2.305 1.00 91.44 88 VAL A O 1
ATOM 721 N N . ASP A 1 89 ? 10.641 7.942 -1.902 1.00 89.81 89 ASP A N 1
ATOM 722 C CA . ASP A 1 89 ? 12.008 8.426 -1.776 1.00 89.81 89 ASP A CA 1
ATOM 723 C C . ASP A 1 89 ? 12.793 8.070 -3.036 1.00 89.81 89 ASP A C 1
ATOM 725 O O . ASP A 1 89 ? 13.348 6.975 -3.174 1.00 89.81 89 ASP A O 1
ATOM 729 N N . THR A 1 90 ? 12.862 9.014 -3.975 1.00 86.81 90 THR A N 1
ATOM 730 C CA . THR A 1 90 ? 13.585 8.829 -5.244 1.00 86.81 90 THR A CA 1
ATOM 731 C C . THR A 1 90 ? 15.083 8.598 -5.024 1.00 86.81 90 THR A C 1
ATOM 733 O O . THR A 1 90 ? 15.683 7.796 -5.735 1.00 86.81 90 THR A O 1
ATOM 736 N N . ASN A 1 91 ? 15.670 9.229 -4.002 1.00 86.19 91 ASN A N 1
ATOM 737 C CA . ASN A 1 91 ? 17.093 9.096 -3.668 1.00 86.19 91 ASN A CA 1
ATOM 738 C C . ASN A 1 91 ? 17.450 7.670 -3.224 1.00 86.19 91 ASN A C 1
ATOM 740 O O . ASN A 1 91 ? 18.464 7.123 -3.645 1.00 86.19 91 ASN A O 1
ATOM 744 N N . CYS A 1 92 ? 16.595 7.058 -2.402 1.00 84.88 92 CYS A N 1
ATOM 745 C CA . CYS A 1 92 ? 16.805 5.716 -1.856 1.00 84.88 92 CYS A CA 1
ATOM 746 C C . CYS A 1 92 ? 16.150 4.617 -2.705 1.00 84.88 92 CYS A C 1
ATOM 748 O O . CYS A 1 92 ? 16.242 3.441 -2.355 1.00 84.88 92 CYS A O 1
ATOM 750 N N . GLN A 1 93 ? 15.452 4.986 -3.789 1.00 89.38 93 GLN A N 1
ATOM 751 C CA . GLN A 1 93 ? 14.616 4.074 -4.578 1.00 89.38 93 GLN A CA 1
ATOM 752 C C . GLN A 1 93 ? 13.640 3.262 -3.701 1.00 89.38 93 GLN A C 1
ATOM 754 O O . GLN A 1 93 ? 13.341 2.091 -3.967 1.00 89.38 93 GLN A O 1
ATOM 759 N N . LYS A 1 94 ? 13.157 3.898 -2.628 1.00 90.94 94 LYS A N 1
ATOM 760 C CA . LYS A 1 94 ? 12.287 3.305 -1.614 1.00 90.94 94 LYS A CA 1
ATOM 761 C C . LYS A 1 94 ? 10.895 3.905 -1.739 1.00 90.94 94 LYS A C 1
ATOM 763 O O . LYS A 1 94 ? 10.724 5.103 -1.942 1.00 90.94 94 LYS A O 1
ATOM 768 N N . VAL A 1 95 ? 9.889 3.050 -1.642 1.00 91.81 95 VAL A N 1
ATOM 769 C CA . VAL A 1 95 ? 8.482 3.433 -1.686 1.00 91.81 95 VAL A CA 1
ATOM 770 C C . VAL A 1 95 ? 7.808 2.836 -0.468 1.00 91.81 95 VAL A C 1
ATOM 772 O O . VAL A 1 95 ? 7.861 1.625 -0.265 1.00 91.81 95 VAL A O 1
ATOM 775 N N . VAL A 1 96 ? 7.159 3.677 0.322 1.00 92.62 96 VAL A N 1
ATOM 776 C CA . VAL A 1 96 ? 6.382 3.255 1.483 1.00 92.62 96 VAL A CA 1
ATOM 777 C C . VAL A 1 96 ? 4.912 3.455 1.155 1.00 92.62 96 VAL A C 1
ATOM 779 O O . VAL A 1 96 ? 4.478 4.543 0.779 1.00 92.62 96 VAL A O 1
ATOM 782 N N . VAL A 1 97 ? 4.142 2.378 1.237 1.00 93.44 97 VAL A N 1
ATOM 783 C CA . VAL A 1 97 ? 2.702 2.387 0.983 1.00 93.44 97 VAL A CA 1
ATOM 784 C C . VAL A 1 97 ? 2.005 2.011 2.274 1.00 93.44 97 VAL A C 1
ATOM 786 O O . VAL A 1 97 ? 2.261 0.932 2.801 1.00 93.44 97 VAL A O 1
ATOM 789 N N . SER A 1 98 ? 1.104 2.863 2.751 1.00 92.12 98 SER A N 1
ATOM 790 C CA . SER A 1 98 ? 0.258 2.556 3.899 1.00 92.12 98 SER A CA 1
ATOM 791 C C . SER A 1 98 ? -1.206 2.409 3.496 1.00 92.12 98 SER A C 1
ATOM 793 O O . SER A 1 98 ? -1.735 3.124 2.632 1.00 92.12 98 SER A O 1
ATOM 795 N N . GLY A 1 99 ? -1.857 1.418 4.096 1.00 91.44 99 GLY A N 1
ATOM 796 C CA . GLY A 1 99 ? -3.275 1.162 3.906 1.00 91.44 99 GLY A CA 1
ATOM 797 C C . GLY A 1 99 ? -3.683 -0.258 4.281 1.00 91.44 99 GLY A C 1
ATOM 798 O O . GLY A 1 99 ? -2.928 -1.038 4.847 1.00 91.44 99 GLY A O 1
ATOM 799 N N . TYR A 1 100 ? -4.900 -0.620 3.897 1.00 90.19 100 TYR A N 1
ATOM 800 C CA . TYR A 1 100 ? -5.574 -1.865 4.282 1.00 90.19 100 TYR A CA 1
ATOM 801 C C . TYR A 1 100 ? -5.431 -2.971 3.227 1.00 90.19 100 TYR A C 1
ATOM 803 O O . TYR A 1 100 ? -6.263 -3.873 3.109 1.00 90.19 100 TYR A O 1
ATOM 811 N N . THR A 1 101 ? -4.408 -2.874 2.376 1.00 89.12 101 THR A N 1
ATOM 812 C CA . THR A 1 101 ? -4.237 -3.759 1.222 1.00 89.12 101 THR A CA 1
ATOM 813 C C . THR A 1 101 ? -3.109 -4.745 1.450 1.00 89.12 101 THR A C 1
ATOM 815 O O . THR A 1 101 ? -1.989 -4.373 1.767 1.00 89.12 101 THR A O 1
ATOM 818 N N . HIS A 1 102 ? -3.369 -6.018 1.153 1.00 89.38 102 HIS A N 1
ATOM 819 C CA . HIS A 1 102 ? -2.354 -7.062 1.238 1.00 89.38 102 HIS A CA 1
ATOM 820 C C . HIS A 1 102 ? -1.107 -6.742 0.385 1.00 89.38 102 HIS A C 1
ATOM 822 O O . HIS A 1 102 ? -1.210 -6.593 -0.839 1.00 89.38 102 HIS A O 1
ATOM 828 N N . LYS A 1 103 ? 0.085 -6.777 0.995 1.00 90.00 103 LYS A N 1
ATOM 829 C CA . LYS A 1 103 ? 1.393 -6.4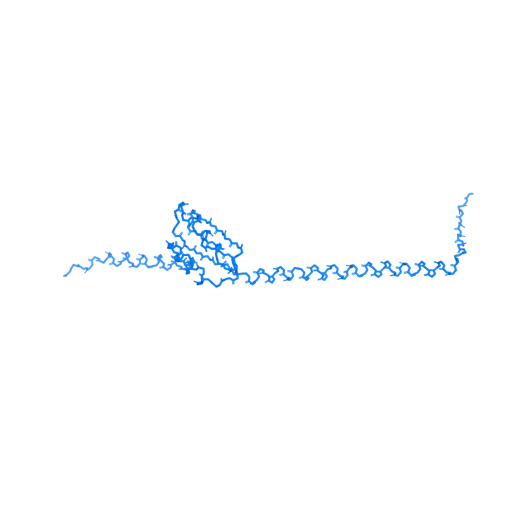86 0.367 1.00 90.00 103 LYS A CA 1
ATOM 830 C C . LYS A 1 103 ? 1.621 -7.117 -1.016 1.00 90.00 103 LYS A C 1
ATOM 832 O O . LYS A 1 103 ? 2.033 -6.449 -1.961 1.00 90.00 103 LYS A O 1
ATOM 837 N N . ASN A 1 104 ? 1.257 -8.390 -1.196 1.00 91.12 104 ASN A N 1
ATOM 838 C CA . ASN A 1 104 ? 1.382 -9.083 -2.491 1.00 91.12 104 ASN A CA 1
ATOM 839 C C . ASN A 1 104 ? 0.529 -8.468 -3.617 1.00 91.12 104 ASN A C 1
ATOM 841 O O . ASN A 1 104 ? 0.914 -8.548 -4.783 1.00 91.12 104 ASN A O 1
ATOM 845 N N . LYS A 1 105 ? -0.635 -7.877 -3.306 1.00 92.06 105 LYS A N 1
ATOM 846 C CA . LY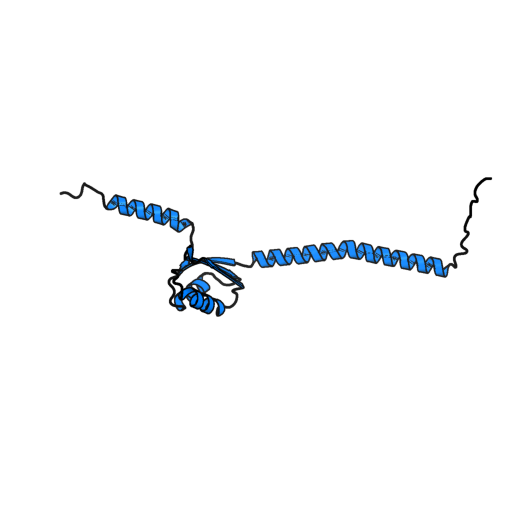S A 1 105 ? -1.465 -7.187 -4.308 1.00 92.06 105 LYS A CA 1
ATOM 847 C C . LYS A 1 105 ? -0.788 -5.899 -4.767 1.00 92.06 105 LYS A C 1
ATOM 849 O O . LYS A 1 105 ? -0.775 -5.636 -5.968 1.00 92.06 105 LYS A O 1
ATOM 854 N N . ILE A 1 106 ? -0.180 -5.164 -3.834 1.00 92.38 106 ILE A N 1
ATOM 855 C CA . ILE A 1 106 ? 0.595 -3.950 -4.114 1.00 92.38 106 ILE A CA 1
ATOM 856 C C . ILE A 1 106 ? 1.763 -4.293 -5.044 1.00 92.38 106 ILE A C 1
ATOM 858 O O . ILE A 1 106 ? 1.858 -3.741 -6.139 1.00 92.38 106 ILE A O 1
ATOM 862 N N . LEU A 1 107 ? 2.567 -5.300 -4.688 1.00 92.50 107 LEU A N 1
ATOM 863 C CA . LEU A 1 107 ? 3.693 -5.749 -5.511 1.00 92.50 107 LEU A CA 1
ATOM 864 C C . LEU A 1 107 ? 3.259 -6.151 -6.932 1.00 92.50 107 LEU A C 1
ATOM 866 O O . LEU A 1 107 ? 3.861 -5.735 -7.923 1.00 92.50 107 LEU A O 1
ATOM 870 N N . LYS A 1 108 ? 2.176 -6.932 -7.054 1.00 92.88 108 LYS A N 1
ATOM 871 C CA . LYS A 1 108 ? 1.627 -7.337 -8.359 1.00 92.88 108 LYS A CA 1
ATOM 872 C C . LYS A 1 108 ? 1.159 -6.139 -9.186 1.00 92.88 108 LYS A C 1
ATOM 874 O O . LYS A 1 108 ? 1.349 -6.140 -10.399 1.00 92.88 108 LYS A O 1
ATOM 879 N N . ALA A 1 109 ? 0.550 -5.131 -8.568 1.00 92.19 109 ALA A N 1
ATOM 880 C CA . ALA A 1 109 ? 0.087 -3.940 -9.274 1.00 92.19 109 ALA A CA 1
ATOM 881 C C . ALA A 1 109 ? 1.244 -3.091 -9.807 1.00 92.19 109 ALA A C 1
ATOM 883 O O . ALA A 1 109 ? 1.187 -2.637 -10.948 1.00 92.19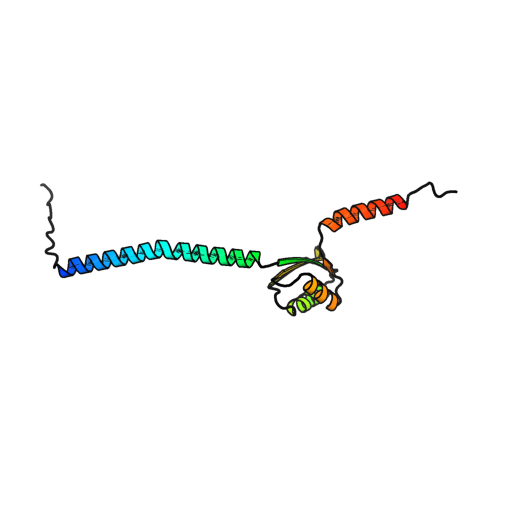 109 ALA A O 1
ATOM 884 N N . VAL A 1 110 ? 2.310 -2.935 -9.019 1.00 92.06 110 VAL A N 1
ATOM 885 C CA . VAL A 1 110 ? 3.518 -2.218 -9.446 1.00 92.06 110 VAL A CA 1
ATOM 886 C C . VAL A 1 110 ? 4.184 -2.941 -10.622 1.00 92.06 110 VAL A C 1
ATOM 888 O O . VAL A 1 110 ? 4.470 -2.313 -11.641 1.00 92.06 110 VAL A O 1
ATOM 891 N N . ARG A 1 111 ? 4.300 -4.276 -10.557 1.00 91.81 111 ARG A N 1
ATOM 892 C CA . ARG A 1 111 ? 4.822 -5.097 -11.666 1.00 91.81 111 ARG A CA 1
ATOM 893 C C . ARG A 1 111 ? 3.955 -5.015 -12.925 1.00 91.81 111 ARG A C 1
ATOM 895 O O . ARG A 1 111 ? 4.483 -4.870 -14.022 1.00 91.81 111 ARG A O 1
ATOM 902 N N . ARG A 1 112 ? 2.623 -5.015 -12.787 1.00 91.44 112 ARG A N 1
ATOM 903 C CA . ARG A 1 112 ? 1.688 -4.753 -13.904 1.00 91.44 112 ARG A CA 1
ATOM 904 C C . ARG A 1 112 ? 1.856 -3.356 -14.501 1.00 91.44 112 ARG A C 1
ATOM 906 O O . ARG A 1 112 ? 1.570 -3.155 -15.675 1.00 91.44 112 ARG A O 1
ATOM 913 N N . GLY A 1 113 ? 2.336 -2.402 -13.707 1.00 87.50 113 GLY A N 1
ATOM 914 C CA . GLY A 1 113 ? 2.729 -1.076 -14.165 1.00 87.50 113 GLY A CA 1
ATOM 915 C C . GLY A 1 113 ? 3.958 -1.073 -15.078 1.00 87.50 113 GLY A C 1
ATOM 916 O O . GLY A 1 113 ? 4.218 -0.042 -15.694 1.00 87.50 113 GLY A O 1
ATOM 917 N N . GLY A 1 114 ? 4.678 -2.192 -15.216 1.00 88.38 114 GLY A N 1
ATOM 918 C CA . GLY A 1 114 ? 5.943 -2.281 -15.952 1.00 88.38 114 GLY A CA 1
ATOM 919 C C . GLY A 1 114 ? 7.148 -1.819 -15.131 1.00 88.38 114 GLY A C 1
ATOM 920 O O . GLY A 1 114 ? 8.187 -1.505 -15.697 1.00 88.38 114 GLY A O 1
ATOM 921 N N . LEU A 1 115 ? 6.997 -1.734 -13.807 1.00 91.06 115 LEU A N 1
ATOM 922 C CA . LEU A 1 115 ? 8.046 -1.313 -12.885 1.00 91.06 115 LEU A CA 1
ATOM 923 C C . LEU A 1 115 ? 8.654 -2.544 -12.214 1.00 91.06 115 LEU A C 1
ATOM 925 O O . LEU A 1 115 ? 7.930 -3.427 -11.741 1.00 91.06 115 LEU A O 1
ATOM 929 N N . LYS A 1 116 ? 9.984 -2.589 -12.141 1.00 89.38 116 LYS A N 1
ATOM 930 C CA . LYS A 1 116 ? 10.697 -3.612 -11.380 1.00 89.38 116 LYS A CA 1
ATOM 931 C C . LYS A 1 116 ? 10.656 -3.231 -9.903 1.00 89.38 116 LYS A C 1
ATOM 933 O O . LYS A 1 116 ? 11.207 -2.208 -9.501 1.00 89.38 116 LYS A O 1
ATOM 938 N N . ALA A 1 117 ? 9.940 -4.034 -9.124 1.00 91.38 117 ALA A N 1
ATOM 939 C CA . ALA A 1 117 ? 9.736 -3.814 -7.704 1.00 91.38 117 ALA A CA 1
ATOM 940 C C . ALA A 1 117 ? 9.891 -5.117 -6.929 1.00 91.38 117 ALA A C 1
ATOM 942 O O . ALA A 1 117 ? 9.398 -6.162 -7.378 1.00 91.38 117 ALA A O 1
ATOM 943 N N . ASP A 1 118 ? 10.512 -5.000 -5.760 1.00 90.12 118 ASP A N 1
ATOM 944 C CA . ASP A 1 118 ? 10.722 -6.056 -4.775 1.00 90.12 118 ASP A CA 1
ATOM 945 C C . ASP A 1 118 ? 10.431 -5.520 -3.368 1.00 90.12 118 ASP A C 1
ATOM 947 O O . ASP A 1 118 ? 10.352 -4.311 -3.151 1.00 90.12 118 ASP A O 1
ATOM 951 N N . PHE A 1 119 ? 10.216 -6.408 -2.399 1.00 89.06 119 PHE A N 1
ATOM 952 C CA . PHE A 1 119 ? 10.000 -5.975 -1.019 1.00 89.06 119 PHE A CA 1
ATOM 953 C C . PHE A 1 119 ? 11.292 -5.422 -0.425 1.00 89.06 119 PHE A C 1
ATOM 955 O O . PHE A 1 119 ? 12.363 -6.016 -0.582 1.00 89.06 119 PHE A O 1
ATOM 962 N N . TRP A 1 120 ? 11.181 -4.294 0.275 1.00 83.69 120 TRP A N 1
ATOM 963 C CA . TRP A 1 120 ? 12.290 -3.776 1.059 1.00 83.69 120 TRP A CA 1
ATOM 964 C C . TRP A 1 120 ? 12.444 -4.677 2.289 1.00 83.69 120 TRP A C 1
ATOM 966 O O . TRP A 1 120 ? 11.570 -4.723 3.148 1.00 83.69 120 TRP A O 1
ATOM 976 N N . SER A 1 121 ? 13.514 -5.469 2.341 1.00 71.56 121 SER A N 1
ATOM 977 C CA . SER A 1 121 ? 13.841 -6.293 3.505 1.00 71.56 121 SER A CA 1
ATOM 978 C C . SER A 1 121 ? 15.165 -5.818 4.076 1.00 71.56 121 SER A C 1
ATOM 980 O O . SER A 1 121 ? 16.183 -5.877 3.389 1.00 71.56 121 SER A O 1
ATOM 982 N N . ALA A 1 122 ? 15.159 -5.394 5.339 1.00 59.97 122 ALA A N 1
ATOM 983 C CA . ALA A 1 122 ? 16.379 -5.068 6.075 1.00 59.97 122 ALA A CA 1
ATOM 984 C C . ALA A 1 122 ? 17.322 -6.285 6.204 1.00 59.97 122 ALA A C 1
ATOM 986 O O . ALA A 1 122 ? 18.536 -6.135 6.294 1.00 59.97 122 ALA A O 1
ATOM 987 N N . GLN A 1 123 ? 16.786 -7.511 6.148 1.00 54.84 123 GLN A N 1
ATOM 988 C CA . GLN A 1 123 ? 17.577 -8.747 6.228 1.00 54.84 123 GLN A CA 1
ATOM 989 C C . GLN A 1 123 ? 18.333 -9.051 4.930 1.00 54.84 123 GLN A C 1
ATOM 991 O O . GLN A 1 123 ? 19.346 -9.751 4.958 1.00 54.84 123 GLN A O 1
ATOM 996 N N . ASN A 1 124 ? 17.872 -8.515 3.794 1.00 56.81 124 ASN A N 1
ATOM 997 C CA . ASN A 1 124 ? 18.550 -8.725 2.519 1.00 56.81 124 ASN A CA 1
ATOM 998 C C . ASN A 1 124 ? 19.932 -8.075 2.503 1.00 56.81 124 ASN A C 1
ATOM 1000 O O . ASN A 1 124 ? 20.779 -8.519 1.747 1.00 56.81 124 ASN A O 1
ATOM 1004 N N . GLU A 1 125 ? 20.195 -7.057 3.317 1.00 60.03 125 GLU A N 1
ATOM 1005 C CA . GLU A 1 125 ? 21.481 -6.359 3.289 1.00 60.03 125 GLU A CA 1
ATOM 1006 C C . GLU A 1 125 ? 22.605 -7.211 3.896 1.00 60.03 125 GLU A C 1
ATOM 1008 O O . GLU A 1 125 ? 23.631 -7.420 3.250 1.00 60.03 125 GLU A O 1
ATOM 1013 N N . LEU A 1 126 ? 22.370 -7.820 5.066 1.00 64.62 126 LEU A N 1
ATOM 1014 C CA . LEU A 1 126 ? 23.319 -8.752 5.691 1.00 64.62 126 LEU A CA 1
ATOM 1015 C C . LEU A 1 126 ? 23.495 -10.031 4.866 1.00 64.62 126 LEU A C 1
ATOM 1017 O O . LEU A 1 126 ? 24.618 -10.504 4.692 1.00 64.62 126 LEU A O 1
ATOM 1021 N N . LEU A 1 127 ? 22.402 -10.573 4.319 1.00 61.97 127 LEU A N 1
ATOM 1022 C CA . LEU A 1 127 ? 22.469 -11.767 3.482 1.00 61.97 127 LEU A CA 1
ATOM 1023 C C . LEU A 1 127 ? 23.174 -11.482 2.149 1.00 61.97 127 LEU A C 1
ATOM 1025 O O . LEU A 1 127 ? 24.027 -12.262 1.744 1.00 61.97 127 LEU A O 1
ATOM 1029 N N . ASN A 1 128 ? 22.893 -10.356 1.488 1.00 65.31 128 ASN A N 1
ATOM 1030 C CA . ASN A 1 128 ? 23.570 -9.973 0.245 1.00 65.31 128 ASN A CA 1
ATOM 1031 C C . ASN A 1 128 ? 25.052 -9.647 0.469 1.00 65.31 128 ASN A C 1
ATOM 1033 O O . ASN A 1 128 ? 25.864 -9.938 -0.410 1.00 65.31 128 ASN A O 1
ATOM 1037 N N . ALA A 1 129 ? 25.414 -9.081 1.625 1.00 66.88 129 ALA A N 1
ATOM 1038 C CA . ALA A 1 129 ? 26.804 -8.859 2.013 1.00 66.88 129 ALA A CA 1
ATOM 1039 C C . ALA A 1 129 ? 27.537 -10.188 2.249 1.00 66.88 129 ALA A C 1
ATOM 1041 O O . ALA A 1 129 ? 28.614 -10.396 1.692 1.00 66.88 129 ALA A O 1
ATOM 1042 N N . TYR A 1 130 ? 26.929 -11.119 2.992 1.00 69.50 130 TYR A N 1
ATOM 1043 C CA . TYR A 1 130 ? 27.472 -12.464 3.204 1.00 69.50 130 TYR A CA 1
ATOM 1044 C C . TYR A 1 130 ? 27.617 -13.239 1.887 1.00 69.50 130 TYR A C 1
ATOM 1046 O O . TYR A 1 130 ? 28.671 -13.800 1.598 1.00 69.50 130 TYR A O 1
ATOM 1054 N N . VAL A 1 131 ? 26.583 -13.219 1.045 1.00 68.06 131 VAL A N 1
ATOM 1055 C CA . VAL A 1 131 ? 26.582 -13.870 -0.269 1.00 68.06 131 VAL A CA 1
ATOM 1056 C C . VAL A 1 131 ? 27.647 -13.253 -1.182 1.00 68.06 131 VAL A C 1
ATOM 1058 O O . VAL A 1 131 ? 28.434 -13.992 -1.769 1.00 68.06 131 VAL A O 1
ATOM 1061 N N . SER A 1 132 ? 27.751 -11.922 -1.258 1.00 68.50 132 SER A N 1
ATOM 1062 C CA . SER A 1 132 ? 28.812 -11.248 -2.027 1.00 68.50 132 SER A CA 1
ATOM 1063 C C . SER A 1 132 ? 30.215 -11.586 -1.520 1.00 68.50 132 SER A C 1
ATOM 1065 O O . SER A 1 132 ? 31.105 -11.839 -2.331 1.00 68.50 132 SER A O 1
ATOM 1067 N N . ALA A 1 133 ? 30.416 -11.647 -0.201 1.00 68.38 133 ALA A N 1
ATOM 1068 C CA . ALA A 1 133 ? 31.694 -12.036 0.391 1.00 68.38 133 ALA A CA 1
ATOM 1069 C C . ALA A 1 133 ? 32.079 -13.481 0.026 1.00 68.38 133 ALA A C 1
ATOM 1071 O O . ALA A 1 133 ? 33.236 -13.749 -0.295 1.00 68.38 133 ALA A O 1
ATOM 1072 N N . ASN A 1 134 ? 31.107 -14.395 0.002 1.00 65.25 134 ASN A N 1
ATOM 1073 C CA . ASN A 1 134 ? 31.340 -15.803 -0.317 1.00 65.25 134 ASN A CA 1
ATOM 1074 C C . ASN A 1 134 ? 31.568 -16.054 -1.823 1.00 65.25 134 ASN A C 1
ATOM 1076 O O . ASN A 1 134 ? 32.349 -16.922 -2.203 1.00 65.25 134 ASN A O 1
ATOM 1080 N N . TYR A 1 135 ? 30.934 -15.276 -2.709 1.00 61.47 135 TYR A N 1
ATOM 1081 C CA . TYR A 1 135 ? 31.232 -15.319 -4.149 1.00 61.47 135 TYR A CA 1
ATOM 1082 C C . TYR A 1 135 ? 32.606 -14.717 -4.482 1.00 61.47 135 TYR A C 1
ATOM 1084 O O . TYR A 1 135 ? 33.279 -15.193 -5.399 1.00 61.47 135 TYR A O 1
ATOM 1092 N N . ALA A 1 136 ? 33.042 -13.693 -3.740 1.00 60.97 136 ALA A N 1
ATOM 1093 C CA . ALA A 1 136 ? 34.374 -13.115 -3.887 1.00 60.97 136 ALA A CA 1
ATOM 1094 C C . ALA A 1 136 ? 35.474 -14.078 -3.407 1.00 60.97 136 ALA A C 1
ATOM 1096 O O . ALA A 1 136 ? 36.469 -14.244 -4.107 1.00 60.97 136 ALA A O 1
ATOM 1097 N N . SER A 1 137 ? 35.286 -14.772 -2.277 1.00 59.84 137 SER A N 1
ATOM 1098 C CA . SER A 1 137 ? 36.251 -15.767 -1.783 1.00 59.84 137 SER A CA 1
ATOM 1099 C C . SER A 1 137 ? 36.388 -16.980 -2.713 1.00 59.84 137 SER A C 1
ATOM 1101 O O . SER A 1 137 ? 37.497 -17.470 -2.912 1.00 59.84 137 SER A O 1
ATOM 1103 N N . LEU A 1 138 ? 35.307 -17.417 -3.376 1.00 58.78 138 LEU A N 1
ATOM 1104 C CA . LEU A 1 138 ? 35.360 -18.526 -4.340 1.00 58.78 138 LEU A CA 1
ATOM 1105 C C . LEU A 1 138 ? 36.144 -18.195 -5.627 1.00 58.78 138 LEU A C 1
ATOM 1107 O O . LEU A 1 138 ? 36.675 -19.102 -6.267 1.00 58.78 138 LEU A O 1
ATOM 1111 N N . ARG A 1 139 ? 36.231 -16.911 -6.012 1.00 54.44 139 ARG A N 1
ATOM 1112 C CA . ARG A 1 139 ? 37.017 -16.426 -7.168 1.00 54.44 139 ARG A CA 1
ATOM 1113 C C . ARG A 1 139 ? 38.525 -16.374 -6.901 1.00 54.44 139 ARG A C 1
ATOM 1115 O O . ARG A 1 139 ? 39.289 -16.345 -7.861 1.00 54.44 139 ARG A O 1
ATOM 1122 N N . PHE A 1 140 ? 38.944 -16.387 -5.636 1.00 53.75 140 PHE A N 1
ATOM 1123 C CA . PHE A 1 140 ? 40.347 -16.387 -5.217 1.00 53.75 140 PHE A CA 1
ATOM 1124 C C . PHE A 1 140 ? 40.707 -17.707 -4.524 1.00 53.75 140 PHE A C 1
ATOM 1126 O O . PHE A 1 140 ? 41.216 -17.711 -3.409 1.00 53.75 140 PHE A O 1
ATOM 1133 N N . ASN A 1 141 ? 40.457 -18.844 -5.177 1.00 54.38 141 ASN A N 1
ATOM 1134 C CA . ASN A 1 141 ? 41.169 -20.074 -4.833 1.00 54.38 141 ASN A CA 1
ATOM 1135 C C . ASN A 1 141 ? 42.429 -20.162 -5.709 1.00 54.38 141 ASN A C 1
ATOM 1137 O O . ASN A 1 141 ? 42.312 -20.507 -6.885 1.00 54.38 141 ASN A O 1
ATOM 1141 N N . PRO A 1 142 ? 43.637 -19.888 -5.176 1.00 54.34 142 PRO A N 1
ATOM 1142 C CA . PRO A 1 142 ? 44.887 -20.035 -5.926 1.00 54.34 142 PRO A CA 1
ATOM 1143 C C . PRO A 1 142 ? 45.260 -21.507 -6.191 1.00 54.34 142 PRO A C 1
ATOM 1145 O O . PRO A 1 142 ? 46.305 -21.772 -6.772 1.00 54.34 142 PRO A O 1
ATOM 1148 N N . PHE A 1 143 ? 44.424 -22.467 -5.778 1.00 56.75 143 PHE A N 1
ATOM 1149 C CA . PHE A 1 143 ? 44.702 -23.905 -5.846 1.00 56.75 143 PHE A CA 1
ATOM 1150 C C . PHE A 1 143 ? 44.094 -24.637 -7.054 1.00 56.75 143 PHE A C 1
ATOM 1152 O O . PHE A 1 143 ? 44.249 -25.848 -7.152 1.00 56.75 143 PHE A O 1
ATOM 1159 N N . ASN A 1 144 ? 43.472 -23.938 -8.012 1.00 48.31 144 ASN A N 1
ATOM 1160 C CA . ASN A 1 144 ? 43.078 -24.534 -9.301 1.00 48.31 144 ASN A CA 1
ATOM 1161 C C . ASN A 1 144 ? 44.192 -24.402 -10.363 1.00 48.31 144 ASN A C 1
ATOM 1163 O O . ASN A 1 144 ? 43.954 -23.933 -11.473 1.00 48.31 144 ASN A O 1
ATOM 1167 N N . PHE A 1 145 ? 45.412 -24.811 -10.005 1.00 52.22 145 PHE A N 1
ATOM 1168 C CA . PHE A 1 145 ? 46.511 -25.079 -10.938 1.00 52.22 145 PHE A CA 1
ATOM 1169 C C . PHE A 1 145 ? 46.964 -26.531 -10.748 1.00 52.22 145 PHE A C 1
ATOM 1171 O O . PHE A 1 145 ? 47.992 -26.784 -10.126 1.00 52.22 145 PHE A O 1
ATOM 1178 N N . PHE A 1 146 ? 46.166 -27.477 -11.234 1.00 46.94 146 PHE A N 1
ATOM 1179 C CA . PHE A 1 146 ? 46.581 -28.854 -11.495 1.00 46.94 146 PHE A CA 1
ATOM 1180 C C . PHE A 1 146 ? 45.879 -29.352 -12.753 1.00 46.94 146 PHE A C 1
ATOM 1182 O O . PHE A 1 146 ? 44.690 -28.997 -12.932 1.00 46.94 146 PHE A O 1
#

InterPro domains:
  IPR006121 Heavy metal-associated domain, HMA [PF00403] (70-113)
  IPR006121 Heavy metal-associated domain, HMA [PS50846] (52-118)
  IPR006121 Heavy metal-associated domain, HMA [cd00371] (60-117)
  IPR036163 Heavy metal-associated domain superfamily [SSF55008] (58-123)

Sequence (146 aa):
MGPGSFRVKQDLNPKLYERNLVYRRASTLRANQKYIIIPNLLLGLFLVVILIDYIMDVVELKVEMVCIHEKRLRKCLSKLKGIEKVEVDTNCQKVVVSGYTHKNKILKAVRRGGLKADFWSAQNELLNAYVSANYASLRFNPFNFF

pLDDT: mean 76.56, std 15.8, range [41.06, 93.44]

Organism: Mucuna pruriens (NCBI:txid157652)

Radius of gyration: 35.11 Å; chains: 1; bounding box: 88×82×82 Å